Protein 9HS7 (pdb70)

Foldseek 3Di:
DWFDDDVLLVVVLVVLVVLVVVLVVLVVVLVVLVVVVVVHADADCPVVVVLVVSVVVLVVSVVVLVVLVVVQVVQQVVCVVVPNHHANRSGSQHPVSVVSSVVSNVSSVVSVVSSVVSVVVNVVSD

Structure (mmCIF, N/CA/C/O backbone):
data_9HS7
#
_entry.id   9HS7
#
_cell.length_a   65.435
_cell.length_b   65.435
_cell.length_c   88.769
_cell.angle_alpha   90.000
_cell.angle_beta   90.000
_cell.angle_gamma   120.000
#
_symmetry.space_group_name_H-M   'P 65'
#
loop_
_entity.id
_entity.type
_entity.pdbx_description
1 polymer 'Transmembrane protein gp41'
2 non-polymer DI(HYDROXYETHYL)ETHER
3 water water
#
loop_
_atom_site.group_PDB
_atom_site.id
_atom_site.type_symbol
_atom_site.label_atom_id
_atom_site.label_alt_id
_atom_site.label_comp_id
_atom_site.label_asym_id
_atom_site.label_entity_id
_atom_site.label_seq_id
_atom_site.pdbx_PDB_ins_code
_atom_site.Cartn_x
_atom_site.Cartn_y
_atom_site.Cartn_z
_atom_site.occupancy
_atom_site.B_iso_or_equiv
_atom_site.auth_seq_id
_atom_site.auth_comp_id
_atom_site.auth_asym_id
_atom_site.auth_atom_id
_atom_site.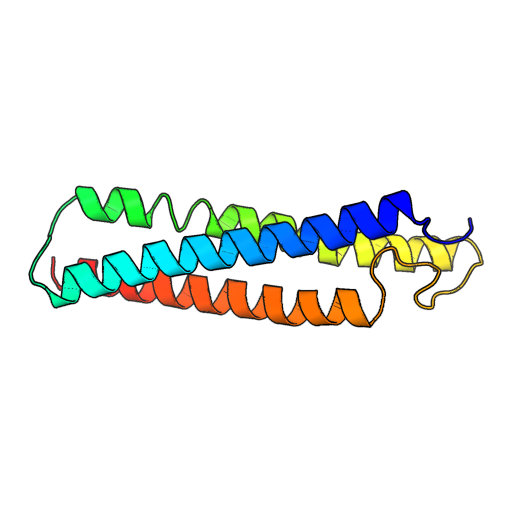pdbx_PDB_model_num
ATOM 1 N N . CYS A 1 3 ? 2.09100 25.94600 -19.01400 1.000 143.89620 3 CYS A N 1
ATOM 2 C CA . CYS A 1 3 ? 0.74600 26.08600 -19.63400 1.000 166.39627 3 CYS A CA 1
ATOM 3 C C . CYS A 1 3 ? 0.42700 24.84300 -20.47700 1.000 170.24936 3 CYS A C 1
ATOM 4 O O . CYS A 1 3 ? 1.37800 24.26600 -21.05000 1.000 151.94717 3 CYS A O 1
ATOM 10 N N . GLY A 1 4 ? -0.84900 24.45300 -20.55600 1.000 147.56506 4 GLY A N 1
ATOM 11 C CA . GLY A 1 4 ? -1.26600 23.27600 -21.34400 1.000 116.94823 4 GLY A CA 1
ATOM 12 C C . GLY A 1 4 ? -2.75300 23.01800 -21.21900 1.000 147.04658 4 GLY A C 1
ATOM 13 O O . GLY A 1 4 ? -3.53000 23.92900 -21.57500 1.000 139.46409 4 GLY A O 1
ATOM 17 N N . ALA A 1 5 ? -3.14700 21.83300 -20.74100 1.000 152.93939 5 ALA A N 1
ATOM 18 C CA . ALA A 1 5 ? -4.57000 21.44300 -20.59100 1.000 156.66615 5 ALA A CA 1
ATOM 19 C C . ALA A 1 5 ? -4.71200 20.45400 -19.43300 1.000 159.90075 5 ALA A C 1
ATOM 20 O O . ALA A 1 5 ? -3.67000 19.95700 -18.95300 1.000 161.31408 5 ALA A O 1
ATOM 27 N N . ALA A 1 6 ? -5.94200 20.16300 -19.00100 1.000 137.86653 6 ALA A N 1
ATOM 28 C CA . ALA A 1 6 ? -6.20600 19.25600 -17.85800 1.000 123.80695 6 ALA A CA 1
ATOM 29 C C . ALA A 1 6 ? -5.82800 17.81300 -18.20000 1.000 124.78601 6 ALA A C 1
ATOM 30 O O . AL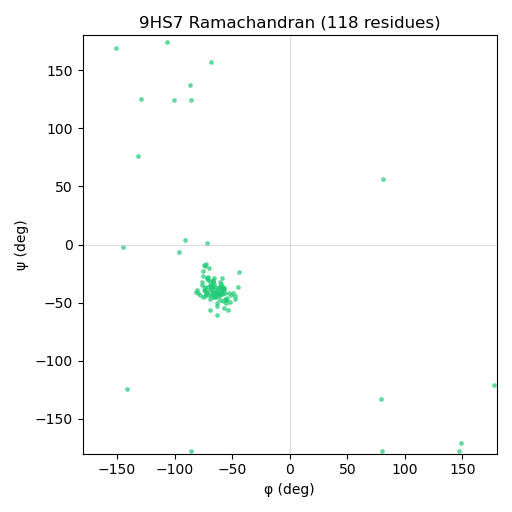A A 1 6 ? -5.81900 17.49400 -19.41000 1.000 135.06356 6 ALA A O 1
ATOM 37 N N . SER A 1 7 ? -5.54800 16.97100 -17.19400 1.000 123.37532 7 SER A N 1
ATOM 38 C CA . SER A 1 7 ? -5.21600 15.56100 -17.36600 1.000 120.61973 7 SER A CA 1
ATOM 39 C C . SER A 1 7 ? -6.37700 14.66400 -16.93400 1.000 117.01140 7 SER A C 1
ATOM 40 O O . SER A 1 7 ? -7.39600 15.12500 -16.40300 1.000 120.00386 7 SER A O 1
ATOM 48 N N . MET A 1 8 ? -6.20400 13.35300 -17.17200 1.000 112.93986 8 MET A N 1
ATOM 49 C CA . MET A 1 8 ? -7.28100 12.40100 -16.91800 1.000 106.87334 8 MET A CA 1
ATOM 50 C C . MET A 1 8 ? -7.43700 12.10400 -15.43300 1.000 119.80910 8 MET A C 1
ATOM 51 O O . MET A 1 8 ? -8.55900 11.86100 -14.97500 1.000 122.63839 8 MET A O 1
ATOM 65 N N . THR A 1 9 ? -6.33800 12.12000 -14.66500 1.000 119.10112 9 THR A N 1
ATOM 66 C CA . THR A 1 9 ? -6.44000 11.86700 -13.22700 1.000 117.21669 9 THR A CA 1
ATOM 67 C C . THR A 1 9 ? -7.09600 13.03600 -12.49100 1.000 111.76603 9 THR A C 1
ATOM 68 O O . THR A 1 9 ? -7.73100 12.83500 -11.44000 1.000 99.16452 9 THR A O 1
ATOM 79 N N . LYS A 1 10 ? -6.94700 14.25800 -13.02200 1.000 107.43657 10 LYS A N 1
ATOM 80 C CA . LYS A 1 10 ? -7.66100 15.41200 -12.48600 1.000 102.76232 10 LYS A CA 1
ATOM 81 C C . LYS A 1 10 ? -9.11300 15.42600 -12.94400 1.000 96.09047 10 LYS A C 1
ATOM 82 O O . LYS A 1 10 ? -10.02200 15.70700 -12.15100 1.000 86.26034 10 LYS A O 1
ATOM 101 N N . THR A 1 11 ? -9.34000 15.13300 -14.22700 1.000 80.05697 11 THR A N 1
ATOM 102 C CA . THR A 1 11 ? -10.69300 15.13600 -14.77000 1.000 71.43488 11 THR A CA 1
ATOM 103 C C . THR A 1 11 ? -11.60100 14.12800 -14.07400 1.000 77.54351 11 THR A C 1
ATOM 104 O O . THR A 1 11 ? -12.81600 14.37000 -13.95900 1.000 84.06534 11 THR A O 1
ATOM 115 N N . VAL A 1 12 ? -11.04100 12.99500 -13.61800 1.000 97.56170 12 VAL A N 1
ATOM 116 C CA . VAL A 1 12 ? -11.82900 12.01300 -12.86800 1.000 100.61470 12 VAL A CA 1
ATOM 117 C C . VAL A 1 12 ? -11.97200 12.44500 -11.40800 1.000 87.77105 12 VAL A C 1
ATOM 118 O O . VAL A 1 12 ? -13.03800 12.27200 -10.79800 1.000 85.81555 12 VAL A O 1
ATOM 131 N N . GLN A 1 13 ? -10.90500 13.00400 -10.82200 1.000 87.96318 13 GLN A N 1
ATOM 132 C CA . GLN A 1 13 ? -11.00400 13.57800 -9.48200 1.000 98.54076 13 GLN A CA 1
ATOM 133 C C . GLN A 1 13 ? -12.16700 14.56600 -9.39500 1.000 88.26058 13 GLN A C 1
ATOM 134 O O . GLN A 1 13 ? -13.02000 14.48100 -8.49200 1.000 68.35556 13 GLN A O 1
ATOM 148 N N . ALA A 1 14 ? -12.23500 15.49000 -10.36300 1.000 68.57401 14 ALA A N 1
ATOM 149 C CA . ALA A 1 14 ? -13.27100 16.51900 -10.33600 1.000 76.32757 14 ALA A CA 1
ATOM 150 C C . ALA A 1 14 ? -14.65100 15.95500 -10.66900 1.000 60.62569 14 ALA A C 1
ATOM 151 O O . ALA A 1 14 ? -15.64200 16.33300 -10.03400 1.000 59.01497 14 ALA A O 1
ATOM 158 N N . ARG A 1 15 ? -14.75200 15.08100 -11.68100 1.000 64.06031 15 ARG A N 1
ATOM 159 C CA . ARG A 1 15 ? -16.03100 14.41500 -11.91400 1.000 47.48464 15 ARG A CA 1
ATOM 160 C C . ARG A 1 15 ? -16.48100 13.70400 -10.64800 1.000 56.02251 15 ARG A C 1
ATOM 161 O O . ARG A 1 15 ? -17.61400 13.88500 -10.18700 1.000 63.39181 15 ARG A O 1
ATOM 182 N N . GLN A 1 16 ? -15.59000 12.91100 -10.05100 1.000 66.28163 16 GLN A N 1
ATOM 183 C CA . GLN A 1 16 ? -15.95100 12.21400 -8.82500 1.000 63.97609 16 GLN A CA 1
ATOM 184 C C . GLN A 1 16 ? -16.33800 13.18400 -7.71700 1.000 55.89354 16 GLN A C 1
ATOM 185 O O . GLN A 1 16 ? -17.24700 12.88300 -6.92800 1.000 51.16666 16 GLN A O 1
ATOM 199 N N . LYS A 1 17 ? -15.70800 14.35900 -7.66500 1.000 48.05050 17 LYS A N 1
ATOM 200 C CA . LYS A 1 17 ? -16.12100 15.36800 -6.69400 1.000 47.51359 17 LYS A CA 1
ATOM 201 C C . LYS A 1 17 ? -17.55100 15.82700 -6.94900 1.000 59.73348 17 LYS A C 1
ATOM 202 O O . LYS A 1 17 ? -18.39000 15.84100 -6.03500 1.000 48.15841 17 LYS A O 1
ATOM 221 N N . LEU A 1 18 ? -17.84400 16.24100 -8.18400 1.000 56.84629 18 LEU A N 1
ATOM 222 C CA . LEU A 1 18 ? -19.23400 16.51400 -8.54400 1.000 46.99248 18 LEU A CA 1
ATOM 223 C C . LEU A 1 18 ? -20.14800 15.35400 -8.14500 1.000 39.92584 18 LEU A C 1
ATOM 224 O O . LEU A 1 18 ? -21.25700 15.56100 -7.63800 1.000 42.09978 18 LEU A O 1
ATOM 240 N N . SER A 1 19 ? -19.71000 14.11800 -8.36400 1.000 41.66026 19 SER A N 1
ATOM 241 C CA . SER A 1 19 ? -20.61700 13.00600 -8.09800 1.000 34.82786 19 SER A CA 1
ATOM 242 C C . SER A 1 19 ? -20.89900 12.88900 -6.60700 1.000 36.14644 19 SER A C 1
ATOM 243 O O . SER A 1 19 ? -22.01700 12.55500 -6.20400 1.000 54.05385 19 SER A O 1
ATOM 251 N N . GLY A 1 20 ? -19.90100 13.17300 -5.76700 1.000 41.81028 20 GLY A N 1
ATOM 252 C CA . GLY A 1 20 ? -20.09300 13.06600 -4.32900 1.000 41.90502 20 GLY A CA 1
ATOM 253 C C . GLY A 1 20 ? -21.02200 14.13000 -3.78300 1.000 37.05707 20 GLY A C 1
ATOM 254 O O . GLY A 1 20 ? -21.80500 13.86200 -2.86500 1.000 39.76529 20 GLY A O 1
ATOM 258 N N . ILE A 1 21 ? -20.97400 15.33600 -4.36500 1.000 34.23568 21 ILE A N 1
ATOM 259 C CA . ILE A 1 21 ? -21.90300 16.39800 -3.99900 1.000 36.35173 21 ILE A CA 1
ATOM 260 C C . ILE A 1 21 ? -23.33200 15.99600 -4.32400 1.000 30.86159 21 ILE A C 1
ATOM 261 O O . ILE A 1 21 ? -24.24700 16.16000 -3.51000 1.000 38.50462 21 ILE A O 1
ATOM 277 N N . VAL A 1 22 ? -23.56200 15.53900 -5.54900 1.000 32.03279 22 VAL A N 1
ATOM 278 C CA . VAL A 1 22 ? -24.87900 15.02600 -5.91000 1.000 27.73227 22 VAL A CA 1
ATOM 279 C C . VAL A 1 22 ? -25.35400 14.05800 -4.83700 1.000 27.89019 22 VAL A C 1
ATOM 280 O O . VAL A 1 22 ? -26.51200 14.10200 -4.38000 1.000 32.82236 22 VAL A O 1
ATOM 293 N N . GLN A 1 23 ? -24.47500 13.14300 -4.43600 1.000 37.29658 23 GLN A N 1
ATOM 294 C CA . GLN A 1 23 ? -24.85200 12.15300 -3.43800 1.000 37.62556 23 GLN A CA 1
ATOM 295 C C . GLN A 1 23 ? -25.14000 12.80700 -2.09100 1.000 36.95969 23 GLN A C 1
ATOM 296 O O . GLN A 1 23 ? -26.09300 12.42700 -1.39200 1.000 31.21427 23 GLN A O 1
ATOM 310 N N . LYS A 1 24 ? -24.33000 13.78000 -1.69200 1.000 35.51215 24 LYS A N 1
ATOM 311 C CA . LYS A 1 24 ? -24.59900 14.41900 -0.41100 1.000 36.88600 24 LYS A CA 1
ATOM 312 C C . LYS A 1 24 ? -25.93000 15.15900 -0.46800 1.000 28.47710 24 LYS A C 1
ATOM 313 O O . LYS A 1 24 ? -26.71500 15.13200 0.49700 1.000 31.14584 24 LYS A O 1
ATOM 332 N N . GLN A 1 25 ? -26.19500 15.83700 -1.58400 1.000 30.60367 25 GLN A N 1
ATOM 333 C CA . GLN A 1 25 ? -27.45200 16.56100 -1.69300 1.000 21.28676 25 GLN A CA 1
ATOM 334 C C . GLN A 1 25 ? -28.60900 15.59100 -1.58900 1.000 22.96328 25 GLN A C 1
ATOM 335 O O . GLN A 1 25 ? -29.70800 15.94100 -1.12000 1.000 29.00874 25 GLN A O 1
ATOM 349 N N . ASN A 1 26 ? -28.43200 14.39600 -2.15200 1.000 29.00085 26 ASN A N 1
ATOM 350 C CA . ASN A 1 26 ? -29.56300 13.46800 -2.16200 1.000 22.18950 26 ASN A CA 1
ATOM 351 C C . ASN A 1 26 ? -29.80300 12.88600 -0.77400 1.000 23.14751 26 ASN A C 1
ATOM 352 O O . ASN A 1 26 ? -30.95400 12.72700 -0.34000 1.000 33.94091 26 ASN A O 1
ATOM 363 N N . ASN A 1 27 ? -28.73900 12.62600 -0.03500 1.000 33.80932 27 ASN A N 1
ATOM 364 C CA . ASN A 1 27 ? -28.91100 12.22700 1.35600 1.000 32.73287 27 ASN A CA 1
ATOM 365 C C . ASN A 1 27 ? -29.55100 13.33500 2.19300 1.000 29.38510 27 ASN A C 1
ATOM 366 O O . ASN A 1 27 ? -30.48500 13.07500 2.95900 1.000 35.90957 27 ASN A O 1
ATOM 377 N N . LEU A 1 28 ? -29.10300 14.58200 2.03100 1.000 30.94318 28 LEU A N 1
ATOM 378 C CA . LEU A 1 28 ? -29.74900 15.65400 2.78400 1.000 23.49492 28 LEU A CA 1
ATOM 379 C C . LEU A 1 28 ? -31.23700 15.73900 2.45700 1.000 25.37409 28 LEU A C 1
ATOM 380 O O . LEU A 1 28 ? -32.07000 16.03000 3.32300 1.000 25.81889 28 LEU A O 1
ATOM 396 N N . LEU A 1 29 ? -31.58100 15.53600 1.20200 1.000 24.89509 29 LEU A N 1
ATOM 397 C CA . LEU A 1 29 ? -32.96900 15.62800 0.80300 1.000 22.09475 29 LEU A CA 1
ATOM 398 C C . LEU A 1 29 ? -33.76000 14.56200 1.50500 1.000 22.40005 29 LEU A C 1
ATOM 399 O O . LEU A 1 29 ? -34.89200 14.79100 1.93200 1.000 27.11115 29 LEU A O 1
ATOM 415 N N . ARG A 1 30 ? -33.18000 13.37900 1.65200 1.000 23.20805 30 ARG A N 1
ATOM 416 C CA . ARG A 1 30 ? -33.91500 12.32100 2.34200 1.000 27.66911 30 ARG A CA 1
ATOM 417 C C . ARG A 1 30 ? -34.09100 12.64000 3.82000 1.000 28.41920 30 ARG A C 1
ATOM 418 O O . ARG A 1 30 ? -35.11500 12.29000 4.42300 1.000 29.35878 30 ARG A O 1
ATOM 439 N N . LYS A 1 31 ? -33.10200 13.28200 4.43000 1.000 32.83025 31 LYS A N 1
ATOM 440 C CA . LYS A 1 31 ? -33.26700 13.70200 5.81900 1.000 29.14297 31 LYS A CA 1
ATOM 441 C C . LYS A 1 31 ? -34.31000 14.81700 5.95800 1.000 22.90011 31 LYS A C 1
ATOM 442 O O . LYS A 1 31 ? -35.08300 14.83100 6.92500 1.000 28.59290 31 LYS A O 1
ATOM 461 N N . ILE A 1 32 ? -34.38100 15.73400 5.00600 1.000 23.34490 32 ILE A N 1
ATOM 462 C CA . ILE A 1 32 ? -35.40500 16.77100 5.06300 1.000 16.07298 32 ILE A CA 1
ATOM 463 C C . ILE A 1 32 ? -36.78500 16.17900 4.81100 1.000 17.51526 32 ILE A C 1
ATOM 464 O O . ILE A 1 32 ? -37.73800 16.46400 5.54900 1.000 23.44492 32 ILE A O 1
ATOM 480 N N . GLU A 1 33 ? -36.91000 15.29000 3.82900 1.000 21.42889 33 GLU A N 1
ATOM 481 C CA . GLU A 1 33 ? -38.18300 14.59900 3.63900 1.000 20.00240 33 GLU A CA 1
ATOM 482 C C . GLU A 1 33 ? -38.62200 13.85900 4.89900 1.000 20.36560 33 GLU A C 1
ATOM 483 O O . GLU A 1 33 ? -39.82000 13.77200 5.20000 1.000 27.14799 33 GLU A O 1
ATOM 495 N N . ALA A 1 34 ? -37.69800 13.28100 5.62800 1.000 20.84987 34 ALA A N 1
ATOM 496 C CA . ALA A 1 34 ? -38.09400 12.58000 6.83900 1.000 23.93708 34 ALA A CA 1
ATOM 497 C C . ALA A 1 34 ? -38.65300 13.53000 7.88700 1.000 26.87164 34 ALA A C 1
ATOM 498 O O . ALA A 1 34 ? -39.65700 13.23700 8.55800 1.000 29.68251 34 ALA A O 1
ATOM 505 N N . ILE A 1 35 ? -38.028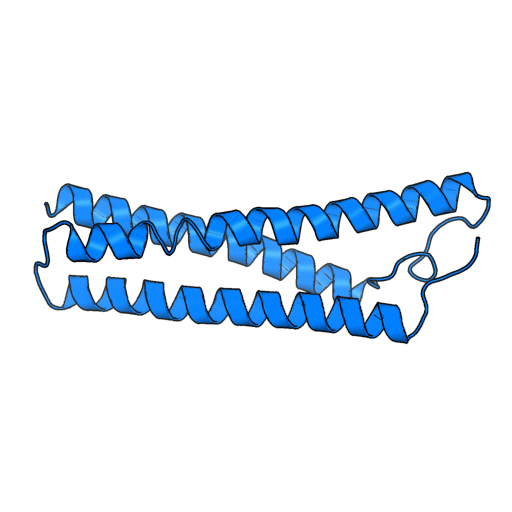00 14.67400 8.06900 1.000 23.07908 35 ILE A N 1
ATOM 506 C CA . ILE A 1 35 ? -38.62600 15.63100 8.98100 1.000 24.74507 35 ILE A CA 1
ATOM 507 C C . ILE A 1 35 ? -39.98500 16.04100 8.47900 1.000 27.03745 35 ILE A C 1
ATOM 508 O O . ILE A 1 35 ? -40.93900 16.13500 9.25800 1.000 29.02980 35 ILE A O 1
ATOM 524 N N . GLN A 1 36 ? -40.12000 16.29100 7.18800 1.000 36.31225 36 GLN A N 1
ATOM 525 C CA . GLN A 1 36 ? -41.42300 16.72700 6.68900 1.000 24.89509 36 GLN A CA 1
ATOM 526 C C . GLN A 1 36 ? -42.50900 15.70100 7.02200 1.000 28.62712 36 GLN A C 1
ATOM 527 O O . GLN A 1 36 ? -43.65900 16.05300 7.31900 1.000 38.89414 36 GLN A O 1
ATOM 541 N N . HIS A 1 37 ? -42.18500 14.43200 6.87000 1.000 34.83576 37 HIS A N 1
ATOM 542 C CA . HIS A 1 37 ? -43.15500 13.39000 7.13100 1.000 31.03530 37 HIS A CA 1
ATOM 543 C C . HIS A 1 37 ? -43.43600 13.26900 8.61900 1.000 36.45700 37 HIS A C 1
ATOM 544 O O . HIS A 1 37 ? -44.57700 13.01700 9.02200 1.000 52.51945 37 HIS A O 1
ATOM 558 N N . LEU A 1 38 ? -42.42000 13.45200 9.45300 1.000 34.27516 38 LEU A N 1
ATOM 559 C CA . LEU A 1 38 ? -42.66900 13.45500 10.89000 1.000 37.53871 38 LEU A CA 1
ATOM 560 C C . LEU A 1 38 ? -43.72200 14.49200 11.24900 1.000 41.19178 38 LEU A C 1
ATOM 561 O O . LEU A 1 38 ? -44.67900 14.20800 11.97900 1.000 52.63526 38 LEU A O 1
ATOM 577 N N . LEU A 1 39 ? -43.56800 15.70500 10.72600 1.000 40.18113 39 LEU A N 1
ATOM 578 C CA . LEU A 1 39 ? -44.50000 16.77200 11.07300 1.000 47.36621 39 LEU A CA 1
ATOM 579 C C . LEU A 1 39 ? -45.88700 16.56200 10.46500 1.000 47.81626 39 LEU A C 1
ATOM 580 O O . LEU A 1 39 ? -46.85900 17.16400 10.93700 1.000 49.69017 39 LEU A O 1
ATOM 596 N N . GLN A 1 40 ? -46.00200 15.74300 9.42200 1.000 50.85347 40 GLN A N 1
ATOM 597 C CA . GLN A 1 40 ? -47.32600 15.36400 8.94300 1.000 49.56121 40 GLN A CA 1
ATOM 598 C C . GLN A 1 40 ? -47.97000 14.33600 9.86500 1.000 51.31142 40 GLN A C 1
ATOM 599 O O . GLN A 1 40 ? -49.20000 14.26600 9.92900 1.000 82.45462 40 GLN A O 1
ATOM 613 N N . ARG A 1 41 ? -47.13900 13.55000 10.55500 1.000 76.98555 41 ARG A N 1
ATOM 614 C CA . ARG A 1 41 ? -47.63000 12.47800 11.45600 1.000 78.69365 41 ARG A CA 1
ATOM 615 C C . ARG A 1 41 ? -48.19600 13.07800 12.75400 1.000 77.31453 41 ARG A C 1
ATOM 616 O O . ARG A 1 41 ? -48.95100 12.34100 13.42500 1.000 82.68886 41 ARG A O 1
ATOM 637 N N . GLY A 1 42 ? -47.87900 14.33700 13.09900 1.000 74.45893 42 GLY A N 1
ATOM 638 C CA . GLY A 1 42 ? -48.35400 14.92300 14.33100 1.000 73.31142 42 GLY A CA 1
ATOM 639 C C . GLY A 1 42 ? -47.36500 15.93100 14.87200 1.000 72.93506 42 GLY A C 1
ATOM 640 O O . GLY A 1 42 ? -46.39600 16.30500 14.21800 1.000 66.70537 42 GLY A O 1
ATOM 644 N N . LEU A 1 43 ? -47.64700 16.36800 16.08800 1.000 96.40103 43 LEU A N 1
ATOM 645 C CA . LEU A 1 43 ? -46.92900 17.47100 16.69700 1.000 100.47257 43 LEU A CA 1
ATOM 646 C C . LEU A 1 43 ? -45.68100 16.93900 17.37700 1.000 99.22242 43 LEU A C 1
ATOM 647 O O . LEU A 1 43 ? -45.77600 16.10400 18.28000 1.000 98.39864 43 LEU A O 1
ATOM 663 N N . ILE A 1 44 ? -44.50900 17.47900 17.00600 1.000 82.53095 44 ILE A N 1
ATOM 664 C CA . ILE A 1 44 ? -43.20200 17.10000 17.62000 1.000 66.57640 44 ILE A CA 1
ATOM 665 C C . ILE A 1 44 ? -42.47500 18.40600 17.97400 1.000 55.73563 44 ILE A C 1
ATOM 666 O O . ILE A 1 44 ? -41.58100 18.79900 17.20800 1.000 63.60236 44 ILE A O 1
ATOM 682 N N . CYS A 1 45 ? -42.87400 19.09500 19.04300 1.000 55.99092 45 CYS A N 1
ATOM 683 C CA . CYS A 1 45 ? -42.21500 20.32700 19.43400 1.000 45.33965 45 CYS A CA 1
ATOM 684 C C . CYS A 1 45 ? -41.03200 20.01300 20.31900 1.000 41.85502 45 CYS A C 1
ATOM 685 O O . CYS A 1 45 ? -41.10200 19.12200 21.16100 1.000 55.91460 45 CYS A O 1
ATOM 692 N N . GLY A 1 46 ? -39.91900 20.70400 20.08400 1.000 38.65463 46 GLY A N 1
ATOM 693 C CA . GLY A 1 46 ? -38.84700 20.68300 21.03200 1.000 35.05420 46 GLY A CA 1
ATOM 694 C C . GLY A 1 46 ? -37.52000 20.77500 20.36500 1.000 32.61444 46 GLY A C 1
ATOM 695 O O . GLY A 1 46 ? -37.40600 20.85800 19.14200 1.000 33.71983 46 GLY A O 1
ATOM 699 N N . PRO A 1 47 ? -36.46800 20.72000 21.16900 1.000 25.11091 47 PRO A N 1
ATOM 700 C CA . PRO A 1 47 ? -35.11300 20.89900 20.61900 1.000 23.08961 47 PRO A CA 1
ATOM 701 C C . PRO A 1 47 ? -34.64800 19.71100 19.82200 1.000 21.38151 47 PRO A C 1
ATOM 702 O O . PRO A 1 47 ? -33.68000 19.82700 19.07000 1.000 23.47387 47 PRO A O 1
ATOM 713 N N . GLN A 1 48 ? -35.29400 18.55600 19.96400 1.000 25.86363 48 GLN A N 1
ATOM 714 C CA . GLN A 1 48 ? -34.88500 17.36900 19.20700 1.000 25.60570 48 GLN A CA 1
ATOM 715 C C . GLN A 1 48 ? -34.83000 17.63100 17.71700 1.000 22.45006 48 GLN A C 1
ATOM 716 O O . GLN A 1 48 ? -33.77700 17.45400 17.08400 1.000 32.85394 48 GLN A O 1
ATOM 730 N N . LEU A 1 49 ? -35.93300 18.09100 17.09600 1.000 24.46872 49 LEU A N 1
ATOM 731 C CA . LEU A 1 49 ? -35.88500 18.37500 15.69800 1.000 20.92356 49 LEU A CA 1
ATOM 732 C C . LEU A 1 49 ? -35.15300 19.68000 15.35700 1.000 20.54720 49 LEU A C 1
ATOM 733 O O . LEU A 1 49 ? -34.65600 19.82200 14.24800 1.000 29.26667 49 LEU A O 1
ATOM 749 N N . LEU A 1 50 ? -35.03700 20.63300 16.28100 1.000 25.58201 50 LEU A N 1
ATOM 750 C CA . LEU A 1 50 ? -34.24100 21.80600 15.92300 1.000 27.38486 50 LEU A CA 1
ATOM 751 C C . LEU A 1 50 ? -32.76900 21.45900 15.75900 1.000 26.36106 50 LEU A C 1
ATOM 752 O O . LEU A 1 50 ? -32.09700 21.99900 14.86500 1.000 30.77474 50 LEU A O 1
ATOM 768 N N . HIS A 1 51 ? -32.23400 20.58900 16.61900 1.000 26.86375 51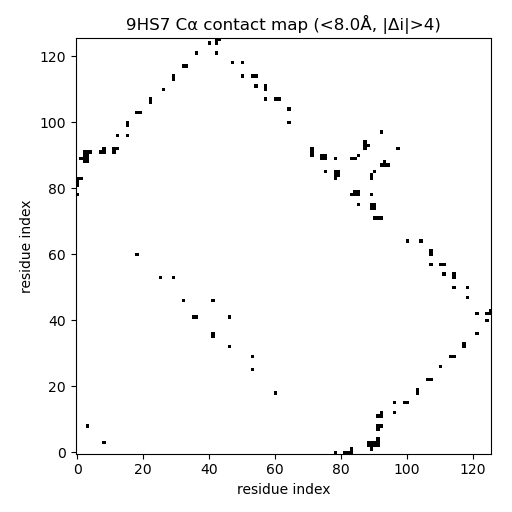 HIS A N 1
ATOM 769 C CA . HIS A 1 51 ? -30.84300 20.14500 16.44500 1.000 21.46836 51 HIS A CA 1
ATOM 770 C C . HIS A 1 51 ? -30.62300 19.49700 15.09100 1.000 21.33940 51 HIS A C 1
ATOM 771 O O . HIS A 1 51 ? -29.58300 19.69600 14.45500 1.000 28.84556 51 HIS A O 1
ATOM 785 N N . GLN A 1 52 ? -31.57500 18.72300 14.60400 1.000 26.21104 52 GLN A N 1
ATOM 786 C CA . GLN A 1 52 ? -31.35000 18.10800 13.31200 1.000 24.68191 52 GLN A CA 1
ATOM 787 C C . GLN A 1 52 ? -31.46000 19.12400 12.19500 1.000 21.70260 52 GLN A C 1
ATOM 788 O O . GLN A 1 52 ? -30.71200 19.06800 11.21900 1.000 30.89581 52 GLN A O 1
ATOM 802 N N . ILE A 1 53 ? -32.40900 20.05100 12.32100 1.000 25.93206 53 ILE A N 1
ATOM 803 C CA . ILE A 1 53 ? -32.50500 21.11400 11.33500 1.000 26.47686 53 ILE A CA 1
ATOM 804 C C . ILE A 1 53 ? -31.19900 21.86900 11.30000 1.000 23.03697 53 ILE A C 1
ATOM 805 O O . ILE A 1 53 ? -30.67200 22.18100 10.22500 1.000 24.34502 53 ILE A O 1
ATOM 821 N N . ALA A 1 54 ? -30.62600 22.11600 12.46200 1.000 28.94031 54 ALA A N 1
ATOM 822 C CA . ALA A 1 54 ? -29.36700 22.86400 12.52200 1.000 22.49480 54 ALA A CA 1
ATOM 823 C C . ALA A 1 54 ? -28.22100 22.08900 11.87900 1.000 20.83671 54 ALA A C 1
ATOM 824 O O . ALA A 1 54 ? -27.42000 22.65800 11.13800 1.000 28.83240 54 ALA A O 1
ATOM 831 N N A GLU A 1 55 ? -28.11100 20.78800 12.14500 0.700 27.83492 55 GLU A N 1
ATOM 832 N N B GLU A 1 55 ? -28.14400 20.78300 12.14200 0.300 27.94019 55 GLU A N 1
ATOM 833 C CA A GLU A 1 55 ? -27.10100 20.01000 11.42300 0.700 25.96364 55 GLU A CA 1
ATOM 834 C CA B GLU A 1 55 ? -27.16000 19.94600 11.45800 0.300 26.69794 55 GLU A CA 1
ATOM 835 C C A GLU A 1 55 ? -27.33900 20.00600 9.91600 0.700 33.84090 55 GLU A C 1
ATOM 836 C C B GLU A 1 55 ? -27.34600 19.98400 9.94000 0.300 33.75668 55 GLU A C 1
ATOM 837 O O A GLU A 1 55 ? -26.37900 19.98700 9.14000 0.700 30.58261 55 GLU A O 1
ATOM 838 O O B GLU A 1 55 ? -26.36400 19.97500 9.18900 0.300 30.55103 55 GLU A O 1
ATOM 861 N N . ILE A 1 56 ? -28.59400 20.02500 9.46500 1.000 29.82726 56 ILE A N 1
ATOM 862 C CA . ILE A 1 56 ? -28.86000 20.04000 8.03400 1.000 30.61946 56 ILE A CA 1
ATOM 863 C C . ILE A 1 56 ? -28.44300 21.37200 7.43600 1.000 25.58201 56 ILE A C 1
ATOM 864 O O . ILE A 1 56 ? -27.76800 21.42800 6.39900 1.000 31.20901 56 ILE A O 1
ATOM 880 N N . GLU A 1 57 ? -28.80500 22.47800 8.08700 1.000 24.10289 57 GLU A N 1
ATOM 881 C CA . GLU A 1 57 ? -28.32200 23.74600 7.55200 1.000 27.83228 57 GLU A CA 1
ATOM 882 C C . GLU A 1 57 ? -26.80200 23.75100 7.52700 1.000 38.46251 57 GLU A C 1
ATOM 883 O O . GLU A 1 57 ? -26.17600 24.33000 6.63300 1.000 32.39336 57 GLU A O 1
ATOM 895 N N A ARG A 1 58 ? -26.19400 23.12200 8.52200 0.700 38.58094 58 ARG A N 1
ATOM 896 N N B ARG A 1 58 ? -26.17400 23.13500 8.53100 0.300 38.50988 58 ARG A N 1
ATOM 897 C CA A ARG A 1 58 ? -24.74300 23.10700 8.61900 0.700 34.98841 58 ARG A CA 1
ATOM 898 C CA B ARG A 1 58 ? -24.71500 23.16000 8.58900 0.300 35.18843 58 ARG A CA 1
ATOM 899 C C A ARG A 1 58 ? -24.16300 22.48600 7.36900 0.700 34.78575 58 ARG A C 1
ATOM 900 C C B ARG A 1 58 ? -24.13000 22.48500 7.36100 0.300 35.05157 58 ARG A C 1
ATOM 901 O O A ARG A 1 58 ? -23.41400 23.12400 6.63200 0.700 38.40724 58 ARG A O 1
ATOM 902 O O B ARG A 1 58 ? -23.29900 23.06300 6.65500 0.300 38.58357 58 ARG A O 1
ATOM 943 N N . GLU A 1 59 ? -24.56300 21.25600 7.08200 1.000 33.27504 59 GLU A N 1
ATOM 944 C CA . GLU A 1 59 ? -24.08400 20.57200 5.89600 1.000 35.38582 59 GLU A CA 1
ATOM 945 C C . GLU A 1 59 ? -24.45900 21.31700 4.62000 1.000 30.39312 59 GLU A C 1
ATOM 946 O O . GLU A 1 59 ? -23.65900 21.38400 3.68500 1.000 37.62556 59 GLU A O 1
ATOM 958 N N . LEU A 1 60 ? -25.64600 21.92800 4.56800 1.000 29.04032 60 LEU A N 1
ATOM 959 C CA . LEU A 1 60 ? -25.99200 22.71800 3.39400 1.000 31.88803 60 LEU A CA 1
ATOM 960 C C . LEU A 1 60 ? -25.01300 23.86300 3.19400 1.000 39.66002 60 LEU A C 1
ATOM 961 O O . LEU A 1 60 ? -24.58400 24.12800 2.06000 1.000 32.95395 60 LEU A O 1
ATOM 977 N N . ASN A 1 61 ? -24.62800 24.54300 4.26800 1.000 40.59171 61 ASN A N 1
ATOM 978 C CA . ASN A 1 61 ? -23.70800 25.67800 4.11500 1.000 38.87045 61 ASN A CA 1
ATOM 979 C C . ASN A 1 61 ? -22.31600 25.21900 3.70100 1.000 41.12072 61 ASN A C 1
ATOM 980 O O . ASN A 1 61 ? -21.65800 25.86500 2.87400 1.000 37.04392 61 ASN A O 1
ATOM 991 N N . ASN A 1 62 ? -21.85400 24.09800 4.25200 1.000 35.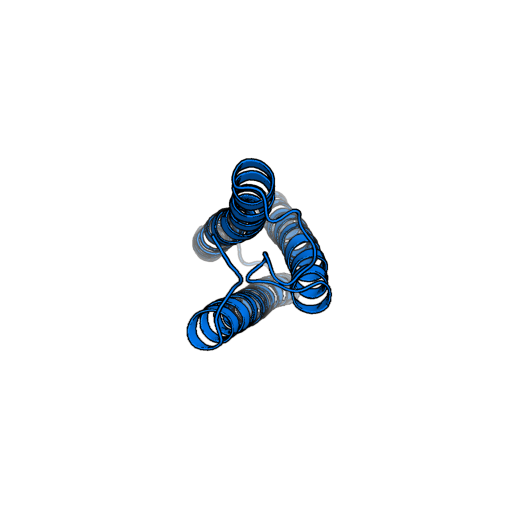33055 62 ASN A N 1
ATOM 992 C CA . ASN A 1 62 ? -20.63900 23.49400 3.72000 1.000 29.80621 62 ASN A CA 1
ATOM 993 C C . ASN A 1 62 ? -20.74600 23.24500 2.22700 1.000 38.15194 62 ASN A C 1
ATOM 994 O O . ASN A 1 62 ? -19.81200 23.52500 1.46800 1.000 50.41394 62 ASN A O 1
ATOM 1005 N N . GLN A 1 63 ? -21.86300 22.69100 1.78600 1.000 40.24693 63 GLN A N 1
ATOM 1006 C CA . GLN A 1 63 ? -21.97000 22.43600 0.36300 1.000 30.95108 63 GLN A CA 1
ATOM 1007 C C . GLN A 1 63 ? -21.99100 23.73300 -0.43600 1.000 28.85083 63 GLN A C 1
ATOM 1008 O O . GLN A 1 63 ? -21.50700 23.77000 -1.57000 1.000 35.01999 63 GLN A O 1
ATOM 1022 N N . GLU A 1 64 ? -22.57600 24.80200 0.11100 1.000 34.04356 64 GLU A N 1
ATOM 1023 C CA . GLU A 1 64 ? -22.53800 26.06300 -0.62000 1.000 39.85478 64 GLU A CA 1
ATOM 1024 C C . GLU A 1 64 ? -21.09200 26.44300 -0.93400 1.000 46.37661 64 GLU A C 1
ATOM 1025 O O . GLU A 1 64 ? -20.77400 26.82500 -2.06700 1.000 45.04487 64 GLU A O 1
ATOM 1037 N N . GLN A 1 65 ? -20.18900 26.24500 0.02900 1.000 42.86303 65 GLN A N 1
ATOM 1038 C CA . GLN A 1 65 ? -18.77700 26.55100 -0.17700 1.000 39.37577 65 GLN A CA 1
ATOM 1039 C C . GLN A 1 65 ? -18.12300 25.59500 -1.17000 1.000 31.74328 65 GLN A C 1
ATOM 1040 O O . GLN A 1 65 ? -17.48700 26.01900 -2.13100 1.000 44.08950 65 GLN A O 1
ATOM 1054 N N . GLU A 1 66 ? -18.19400 24.29300 -0.90600 1.000 30.75895 66 GLU A N 1
ATOM 1055 C CA . GLU A 1 66 ? -17.65600 23.33600 -1.87100 1.000 26.52950 66 GLU A CA 1
ATOM 1056 C C . GLU A 1 66 ? -18.07000 23.68100 -3.29800 1.000 44.12898 66 GLU A C 1
ATOM 1057 O O . GLU A 1 66 ? -17.27900 23.53600 -4.23400 1.000 45.87129 66 GLU A O 1
ATOM 1069 N N . ILE A 1 67 ? -19.29700 24.17400 -3.47300 1.000 44.63956 67 ILE A N 1
ATOM 1070 C CA . ILE A 1 67 ? -19.82900 24.43400 -4.80600 1.000 39.96269 67 ILE A CA 1
ATOM 1071 C C . ILE A 1 67 ? -19.32100 25.76500 -5.32800 1.000 30.90107 67 ILE A C 1
ATOM 1072 O O . ILE A 1 67 ? -19.02800 25.90500 -6.51900 1.000 36.32278 67 ILE A O 1
ATOM 1088 N N . GLY A 1 68 ? -19.27300 26.78200 -4.47700 1.000 33.73562 68 GLY A N 1
ATOM 1089 C CA . GLY A 1 68 ? -18.69800 28.03100 -4.91700 1.000 35.13053 68 GLY A CA 1
ATOM 1090 C C . GLY A 1 68 ? -17.22000 27.88300 -5.18700 1.000 38.92835 68 GLY A C 1
ATOM 1091 O O . GLY A 1 68 ? -16.66900 28.55700 -6.05800 1.000 36.93074 68 GLY A O 1
ATOM 1095 N N . SER A 1 69 ? -16.55300 26.99200 -4.46900 1.000 41.00492 69 SER A N 1
ATOM 1096 C CA . SER A 1 69 ? -15.13300 26.81600 -4.74500 1.000 45.66337 69 SER A CA 1
ATOM 1097 C C . SER A 1 69 ? -14.92300 26.25600 -6.13500 1.000 43.28414 69 SER A C 1
ATOM 1098 O O . SER A 1 69 ? -14.02500 26.70400 -6.86200 1.000 46.09237 69 SER A O 1
ATOM 1106 N N . LEU A 1 70 ? -15.72100 25.25400 -6.50900 1.000 46.21080 70 LEU A N 1
ATOM 1107 C CA . LEU A 1 70 ? -15.56200 24.66500 -7.82500 1.000 33.40401 70 LEU A CA 1
ATOM 1108 C C . LEU A 1 70 ? -15.84500 25.69100 -8.90500 1.000 42.61037 70 LEU A C 1
ATOM 1109 O O . LEU A 1 70 ? -15.20500 25.70800 -9.96300 1.000 38.46777 70 LEU A O 1
ATOM 1125 N N . LYS A 1 71 ? -16.84800 26.51400 -8.68600 1.000 37.37027 71 LYS A N 1
ATOM 1126 C CA . LYS A 1 71 ? -17.17800 27.47900 -9.71200 1.000 33.15134 71 LYS A CA 1
ATOM 1127 C C . LYS A 1 71 ? -16.04400 28.45200 -9.86900 1.000 34.64363 71 LYS A C 1
ATOM 1128 O O . LYS A 1 71 ? -15.69200 28.83600 -10.99000 1.000 35.47004 71 LYS A O 1
ATOM 1147 N N . GLN A 1 72 ? -15.47400 28.87400 -8.75800 1.000 40.53644 72 GLN A N 1
ATOM 1148 C CA . GLN A 1 72 ? -14.44500 29.90700 -8.75800 1.000 37.75189 72 GLN A CA 1
ATOM 1149 C C . GLN A 1 72 ? -13.11100 29.34200 -9.21800 1.000 41.42076 72 GLN A C 1
ATOM 1150 O O . GLN A 1 72 ? -12.35300 30.03800 -9.89000 1.000 40.07323 72 GLN A O 1
ATOM 1164 N N . ARG A 1 73 ? -12.82400 28.09200 -8.87600 1.000 32.97501 73 ARG A N 1
ATOM 1165 C CA . ARG A 1 73 ? -11.66200 27.40500 -9.42800 1.000 25.33988 73 ARG A CA 1
ATOM 1166 C C . ARG A 1 73 ? -11.73500 27.31600 -10.94500 1.000 30.73263 73 ARG A C 1
ATOM 1167 O O . ARG A 1 73 ? -10.70800 27.40100 -11.63300 1.000 42.20506 73 ARG A O 1
ATOM 1188 N N . ALA A 1 74 ? -12.92900 27.14800 -11.50200 1.000 44.33163 74 ALA A N 1
ATOM 1189 C CA . ALA A 1 74 ? -13.02600 27.17500 -12.95800 1.000 42.68670 74 ALA A CA 1
ATOM 1190 C C . ALA A 1 74 ? -12.66200 28.55200 -13.47500 1.000 25.35567 74 ALA A C 1
ATOM 1191 O O . ALA A 1 74 ? -12.02700 28.69900 -14.53000 1.000 33.12766 74 ALA A O 1
ATOM 1198 N N . GLN A 1 75 ? -13.06100 29.57200 -12.72500 1.000 35.08052 75 GLN A N 1
ATOM 1199 C CA . GLN A 1 75 ? -12.72800 30.93200 -13.09000 1.000 29.85095 75 GLN A CA 1
ATOM 1200 C C . GLN A 1 75 ? -11.22800 31.16600 -12.99000 1.000 29.21403 75 GLN A C 1
ATOM 1201 O O . GLN A 1 75 ? -10.64600 31.91600 -13.79100 1.000 34.72522 75 GLN A O 1
ATOM 1215 N N . VAL A 1 76 ? -10.57300 30.55800 -12.00800 1.000 31.61432 76 VAL A N 1
ATOM 1216 C CA . VAL A 1 76 ? -9.13200 30.73200 -11.93300 1.000 24.35029 76 VAL A CA 1
ATOM 1217 C C . VAL A 1 76 ? -8.45200 30.07400 -13.11700 1.000 26.51107 76 VAL A C 1
ATOM 1218 O O . VAL A 1 76 ? -7.52300 30.63600 -13.70900 1.000 27.48751 76 VAL A O 1
ATOM 1231 N N . GLU A 1 77 ? -8.91600 28.88300 -13.51600 1.000 29.06927 77 GLU A N 1
ATOM 1232 C CA . GLU A 1 77 ? -8.26600 28.18900 -14.62100 1.000 31.78276 77 GLU A CA 1
ATOM 1233 C C . GLU A 1 77 ? -8.44500 28.95000 -15.92200 1.000 22.75273 77 GLU A C 1
ATOM 1234 O O . GLU A 1 77 ? -7.51000 29.07400 -16.71300 1.000 35.86219 77 GLU A O 1
ATOM 1246 N N . LYS A 1 78 ? -9.66200 29.41300 -16.18600 1.000 32.47231 78 LYS A N 1
ATOM 1247 C CA . LYS A 1 78 ? -9.93900 30.18900 -17.38700 1.000 28.03494 78 LYS A CA 1
ATOM 1248 C C . LYS A 1 78 ? -9.02700 31.39400 -17.47400 1.000 31.89593 78 LYS A C 1
ATOM 1249 O O . LYS A 1 78 ? -8.43400 31.65900 -18.51500 1.000 32.76182 78 LYS A O 1
ATOM 1268 N N . THR A 1 79 ? -8.90000 32.14200 -16.39400 1.000 25.36883 79 THR A N 1
ATOM 1269 C CA . THR A 1 79 ? -8.15300 33.39300 -16.46500 1.000 25.54780 79 THR A CA 1
ATOM 1270 C C . THR A 1 79 ? -6.65800 33.16700 -16.53000 1.000 24.61611 79 THR A C 1
ATOM 1271 O O . THR A 1 79 ? -5.92000 33.93200 -17.18500 1.000 22.84221 79 THR A O 1
ATOM 1282 N N . MET A 1 80 ? -6.18500 32.18400 -15.77200 1.000 22.98433 80 MET A N 1
ATOM 1283 C CA . MET A 1 80 ? -4.77600 31.83600 -15.86900 1.000 21.81314 80 MET A CA 1
ATOM 1284 C C . MET A 1 80 ? -4.43500 31.37900 -17.25800 1.000 21.99211 80 MET A C 1
ATOM 1285 O O . MET A 1 80 ? -3.42900 31.76600 -17.80900 1.000 25.33198 80 MET A O 1
ATOM 1299 N N . SER A 1 81 ? -5.26500 30.58300 -17.86700 1.000 24.42924 81 SER A N 1
ATOM 1300 C CA . SER A 1 81 ? -4.95200 30.12700 -19.21100 1.000 26.62688 81 SER A CA 1
ATOM 1301 C C . SER A 1 81 ? -4.84700 31.30800 -20.18100 1.000 23.06856 81 SER A C 1
ATOM 1302 O O . SER A 1 81 ? -3.91000 31.38700 -20.98400 1.000 30.02728 81 SER A O 1
ATOM 1310 N N . ALA A 1 82 ? -5.79100 32.26100 -20.09300 1.000 25.32672 82 ALA A N 1
ATOM 1311 C CA . ALA A 1 82 ? -5.73200 33.43700 -20.95900 1.000 22.63692 82 ALA A CA 1
ATOM 1312 C C . ALA A 1 82 ? -4.45300 34.18700 -20.73700 1.000 22.36058 82 ALA A C 1
ATOM 1313 O O . ALA A 1 82 ? -3.86000 34.70200 -21.67800 1.000 28.95874 82 ALA A O 1
ATOM 1320 N N . ALA A 1 83 ? -4.03200 34.27600 -19.50300 1.000 22.82379 83 ALA A N 1
ATOM 1321 C CA . ALA A 1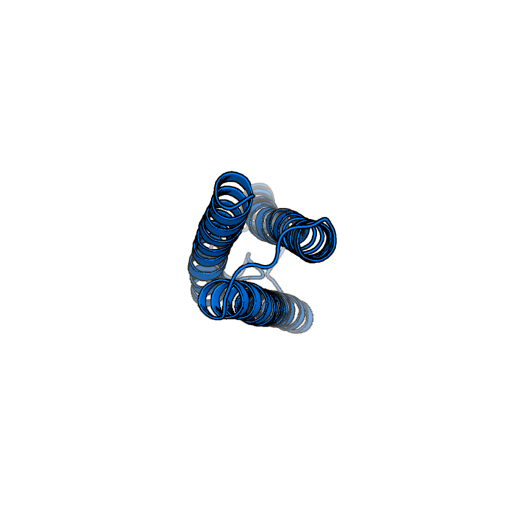 83 ? -2.84700 35.04600 -19.13700 1.000 21.95790 83 ALA A CA 1
ATOM 1322 C C . ALA A 1 83 ? -1.59100 34.33800 -19.57100 1.000 22.18687 83 ALA A C 1
ATOM 1323 O O . ALA A 1 83 ? -0.53000 34.97000 -19.67900 1.000 32.42494 83 ALA A O 1
ATOM 1330 N N . SER A 1 84 ? -1.67500 33.04800 -19.83500 1.000 32.45126 84 SER A N 1
ATOM 1331 C CA . SER A 1 84 ? -0.47100 32.31300 -20.21300 1.000 33.27504 84 SER A CA 1
ATOM 1332 C C . SER A 1 84 ? -0.31400 32.18400 -21.70600 1.000 24.20817 84 SER A C 1
ATOM 1333 O O . SER A 1 84 ? 0.76100 31.78000 -22.17600 1.000 34.65942 84 SER A O 1
ATOM 1341 N N . GLY A 1 85 ? -1.29400 32.59900 -22.47100 1.000 60.13353 85 GLY A N 1
ATOM 1342 C CA . GLY A 1 85 ? -1.13300 32.45100 -23.89300 1.000 59.81243 85 GLY A CA 1
ATOM 1343 C C . GLY A 1 85 ? -1.46600 31.02600 -24.26000 1.000 75.03531 85 GLY A C 1
ATOM 1344 O O . GLY A 1 85 ? -0.64800 30.29300 -24.82900 1.000 77.58562 85 GLY A O 1
ATOM 1348 N N . CYS A 1 86 ? -2.68200 30.62500 -23.88400 1.000 61.18628 86 CYS A N 1
ATOM 1349 C CA . CYS A 1 86 ? -3.23100 29.33300 -24.25700 1.000 62.12324 86 CYS A CA 1
ATOM 1350 C C . CYS A 1 86 ? -4.72600 29.47200 -24.49100 1.000 85.44446 86 CYS A C 1
ATOM 1351 O O . CYS A 1 86 ? -5.37000 28.48300 -24.88100 1.000 97.94859 86 CYS A O 1
ATOM 1358 N N . GLY A 1 87 ? -5.29800 30.68000 -24.28500 1.000 62.52592 87 GLY A N 1
ATOM 1359 C CA . GLY A 1 87 ? -6.68100 30.92300 -24.72100 1.000 83.70740 87 GLY A CA 1
ATOM 1360 C C . GLY A 1 87 ? -7.70100 30.33600 -23.75500 1.000 81.43082 87 GLY A C 1
ATOM 1361 O O . GLY A 1 87 ? -7.60200 30.53800 -22.55400 1.000 66.41586 87 GLY A O 1
ATOM 1365 N N . MET A 1 88 ? -8.70700 29.62400 -24.27500 1.000 108.39984 88 MET A N 1
ATOM 1366 C CA . MET A 1 88 ? -9.72200 29.00900 -23.41600 1.000 116.35606 88 MET A CA 1
ATOM 1367 C C . MET A 1 88 ? -10.13000 27.63900 -23.93900 1.000 118.42999 88 MET A C 1
ATOM 1368 O O . MET A 1 88 ? -9.28000 26.77100 -24.15600 1.000 120.75658 88 MET A O 1
ATOM 1382 N N . GLY A 1 89 ? -11.43000 27.45800 -24.16400 1.000 113.59783 89 GLY A N 1
ATOM 1383 C CA . GLY A 1 89 ? -12.00300 26.18800 -24.54000 1.000 108.26298 89 GLY A CA 1
ATOM 1384 C C . GLY A 1 89 ? -12.16400 25.32600 -23.31000 1.000 114.16369 89 GLY A C 1
ATOM 1385 O O . GLY A 1 89 ? -11.87800 25.76500 -22.19400 1.000 127.51003 89 GLY A O 1
ATOM 1389 N N . PRO A 1 90 ? -12.63400 24.08900 -23.47300 1.000 146.79918 90 PRO A N 1
ATOM 1390 C CA . PRO A 1 90 ? -12.67500 23.14800 -22.34200 1.000 146.81760 90 PRO A CA 1
ATOM 1391 C C . PRO A 1 90 ? -11.42500 22.28900 -22.19200 1.000 137.74020 90 PRO A C 1
ATOM 1392 O O . PRO A 1 90 ? -11.39700 21.42200 -21.30700 1.000 124.94656 90 PRO A O 1
ATOM 1403 N N . ALA A 1 91 ? -10.40100 22.51600 -23.03200 1.000 112.32399 91 ALA A N 1
ATOM 1404 C CA . ALA A 1 91 ? -9.09400 21.89100 -22.82200 1.000 112.68720 91 ALA A CA 1
ATOM 1405 C C . ALA A 1 91 ? -8.37800 22.51300 -21.62700 1.000 114.75586 91 ALA A C 1
ATOM 1406 O O . ALA A 1 91 ? -7.76900 21.79700 -20.81900 1.000 124.34649 91 ALA A O 1
ATOM 1413 N N . SER A 1 92 ? -8.47100 23.84800 -21.48600 1.000 118.94584 92 SER A N 1
ATOM 1414 C CA . SER A 1 92 ? -7.93100 24.62600 -20.36500 1.000 108.45248 92 SER A CA 1
ATOM 1415 C C . SER A 1 92 ? -8.69800 24.42900 -19.05500 1.000 101.03317 92 SER A C 1
ATOM 1416 O O . SER A 1 92 ? -8.35300 25.04700 -18.04000 1.000 66.66852 92 SER A O 1
ATOM 1424 N N . MET A 1 93 ? -9.72200 23.58600 -19.04800 1.000 98.78290 93 MET A N 1
ATOM 1425 C CA . MET A 1 93 ? -10.66500 23.50600 -17.94800 1.000 79.80957 93 MET A CA 1
ATOM 1426 C C . MET A 1 93 ? -10.80500 22.05300 -17.52400 1.000 77.03292 93 MET A C 1
ATOM 1427 O O . MET A 1 93 ? -11.09700 21.17900 -18.34900 1.000 91.28726 93 MET A O 1
ATOM 1441 N N . THR A 1 94 ? -10.58200 21.81100 -16.22600 1.000 73.12193 94 THR A N 1
ATOM 1442 C CA . THR A 1 94 ? -10.78400 20.48100 -15.66100 1.000 74.38260 94 THR A CA 1
ATOM 1443 C C . THR A 1 94 ? -12.20800 19.98100 -15.86100 1.000 70.99272 94 THR A C 1
ATOM 1444 O O . THR A 1 94 ? -12.42900 18.77300 -16.01600 1.000 80.67020 94 THR A O 1
ATOM 1455 N N . LEU A 1 95 ? -13.19100 20.87400 -15.77000 1.000 70.59004 95 LEU A N 1
ATOM 1456 C CA . LEU A 1 95 ? -14.59800 20.54300 -15.99000 1.000 80.88338 95 LEU A CA 1
ATOM 1457 C C . LEU A 1 95 ? -14.99800 20.98500 -17.40300 1.000 70.54267 95 LEU A C 1
ATOM 1458 O O . LEU A 1 95 ? -14.81700 22.15600 -17.76500 1.000 76.05386 95 LEU A O 1
ATOM 1474 N N . ASP A 1 96 ? -15.51400 20.05500 -18.20600 1.000 71.14537 96 ASP A N 1
ATOM 1475 C CA . ASP A 1 96 ? -15.87800 20.39000 -19.57400 1.000 71.39014 96 ASP A CA 1
ATOM 1476 C C . ASP A 1 96 ? -17.28800 20.97000 -19.61700 1.000 72.05601 96 ASP A C 1
ATOM 1477 O O . ASP A 1 96 ? -17.92400 21.20600 -18.59000 1.000 72.19023 96 ASP A O 1
ATOM 1486 N N . VAL A 1 97 ? -17.78800 21.29100 -20.79900 1.000 52.36681 97 VAL A N 1
ATOM 1487 C CA . VAL A 1 97 ? -19.11000 21.96000 -20.88800 1.000 60.05720 97 VAL A CA 1
ATOM 1488 C C . VAL A 1 97 ? -20.17300 21.06500 -20.23800 1.000 52.96161 97 VAL A C 1
ATOM 1489 O O . VAL A 1 97 ? -21.14900 21.61800 -19.71500 1.000 52.83265 97 VAL A O 1
ATOM 1502 N N . GLN A 1 98 ? -19.97700 19.74700 -20.24900 1.000 56.60942 98 GLN A N 1
ATOM 1503 C CA . GLN A 1 98 ? -20.97900 18.78400 -19.73300 1.000 45.94235 98 GLN A CA 1
ATOM 1504 C C . GLN A 1 98 ? -20.88700 18.72700 -18.20800 1.000 50.14549 98 GLN A C 1
ATOM 1505 O O . GLN A 1 98 ? -21.93200 18.64500 -17.57300 1.000 48.76374 98 GLN A O 1
ATOM 1519 N N . ALA A 1 99 ? -19.67800 18.72000 -17.65800 1.000 65.60260 99 ALA A N 1
ATOM 1520 C CA . ALA A 1 99 ? -19.44800 18.68700 -16.20200 1.000 40.38116 99 ALA A CA 1
ATOM 1521 C C . ALA A 1 99 ? -19.85900 20.03900 -15.64500 1.000 51.37195 99 ALA A C 1
ATOM 1522 O O . ALA A 1 99 ? -20.29200 20.07900 -14.49200 1.000 65.58155 99 ALA A O 1
ATOM 1529 N N . ARG A 1 100 ? -19.71600 21.10600 -16.42900 1.000 55.68826 100 ARG A N 1
ATOM 1530 C CA . ARG A 1 100 ? -20.17300 22.43100 -15.98700 1.000 49.25591 100 ARG A CA 1
ATOM 1531 C C . ARG A 1 100 ? -21.70300 22.50900 -15.95700 1.000 44.88433 100 ARG A C 1
ATOM 1532 O O . ARG A 1 100 ? -22.27700 23.25700 -15.15000 1.000 46.54769 100 ARG A O 1
ATOM 1553 N N . GLN A 1 101 ? -22.37600 21.71900 -16.79800 1.000 49.32960 101 GLN A N 1
ATOM 1554 C CA . GLN A 1 101 ? -23.83900 21.75000 -16.82300 1.000 50.19023 101 GLN A CA 1
ATOM 1555 C C . GLN A 1 101 ? -24.42600 21.03500 -15.61500 1.000 47.25040 101 GLN A C 1
ATOM 1556 O O . GLN A 1 101 ? -25.38100 21.50700 -14.98600 1.000 42.99989 101 GLN A O 1
ATOM 1570 N N . LEU A 1 102 ? -23.90000 19.86400 -15.29500 1.000 46.22133 102 LEU A N 1
ATOM 1571 C CA . LEU A 1 102 ? -24.23600 19.27000 -14.01100 1.000 35.15421 102 LEU A CA 1
ATOM 1572 C C . LEU A 1 102 ? -24.09700 20.28200 -12.87400 1.000 34.22779 102 LEU A C 1
ATOM 1573 O O . LEU A 1 102 ? -24.96000 20.38500 -11.98900 1.000 36.93074 102 LEU A O 1
ATOM 1589 N N . LEU A 1 103 ? -23.01300 21.05000 -12.87800 1.000 40.79963 103 LEU A N 1
ATOM 1590 C CA . LEU A 1 103 ? -22.78000 21.94200 -11.75400 1.000 42.93146 103 LEU A CA 1
ATOM 1591 C C . LEU A 1 103 ? -23.84600 23.03600 -11.68800 1.000 40.30483 103 LEU A C 1
ATOM 1592 O O . LEU A 1 103 ? -24.20500 23.47300 -10.58900 1.000 37.85454 103 LEU A O 1
ATOM 1608 N N . SER A 1 104 ? -24.42900 23.43800 -12.81900 1.000 40.44959 104 SER A N 1
ATOM 1609 C CA . SER A 1 104 ? -25.55500 24.37200 -12.74900 1.000 43.04200 104 SER A CA 1
ATOM 1610 C C . SER A 1 104 ? -26.74200 23.73700 -12.03900 1.000 44.37637 104 SER A C 1
ATOM 1611 O O . SER A 1 104 ? -27.38100 24.37000 -11.19500 1.000 44.49218 104 SER A O 1
ATOM 1619 N N . GLY A 1 105 ? -27.07100 22.48800 -12.38700 1.000 38.37039 105 GLY A N 1
ATOM 1620 C CA . GLY A 1 105 ? -28.16300 21.80400 -11.70100 1.000 39.79951 105 GLY A CA 1
ATOM 1621 C C . GLY A 1 105 ? -27.86900 21.51600 -10.24300 1.000 30.52208 105 GLY A C 1
ATOM 1622 O O . GLY A 1 105 ? -28.78100 21.51500 -9.40500 1.000 29.66408 105 GLY A O 1
ATOM 1626 N N . ILE A 1 106 ? -26.59500 21.28400 -9.90900 1.000 34.89103 106 ILE A N 1
ATOM 1627 C CA . ILE A 1 106 ? -26.23600 21.08200 -8.52200 1.000 28.54290 106 ILE A CA 1
ATOM 1628 C C . ILE A 1 106 ? -26.41900 22.37000 -7.74500 1.000 35.25160 106 ILE A C 1
ATOM 1629 O O . ILE A 1 106 ? -26.88900 22.37500 -6.59800 1.000 41.27863 106 ILE A O 1
ATOM 1645 N N . ASP A 1 107 ? -25.99600 23.47500 -8.34300 1.000 45.26069 107 ASP 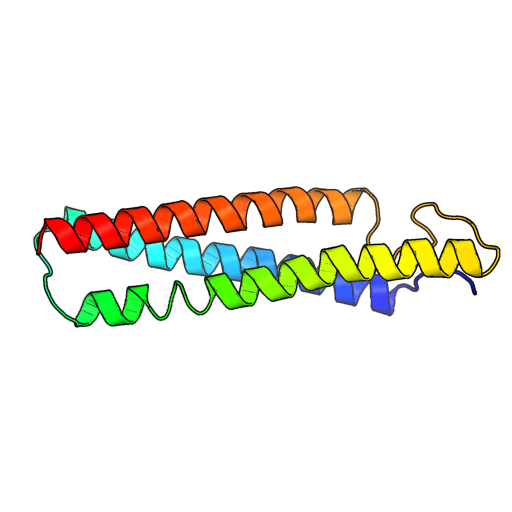A N 1
ATOM 1646 C CA . ASP A 1 107 ? -26.13700 24.79100 -7.72900 1.000 45.43703 107 ASP A CA 1
ATOM 1647 C C . ASP A 1 107 ? -27.60100 25.11500 -7.48500 1.000 36.69387 107 ASP A C 1
ATOM 1648 O O . ASP A 1 107 ? -27.99000 25.54900 -6.39200 1.000 47.87679 107 ASP A O 1
ATOM 1657 N N . GLN A 1 108 ? -28.42600 24.89400 -8.50800 1.000 37.11761 108 GLN A N 1
ATOM 1658 C CA . GLN A 1 108 ? -29.86600 25.09000 -8.37000 1.000 38.38618 108 GLN A CA 1
ATOM 1659 C C . GLN A 1 108 ? -30.44800 24.21700 -7.27400 1.000 38.54936 108 GLN A C 1
ATOM 1660 O O . GLN A 1 108 ? -31.29600 24.66300 -6.49400 1.000 38.96257 108 GLN A O 1
ATOM 1674 N N . GLN A 1 109 ? -30.02700 22.96100 -7.20200 1.000 30.83791 109 GLN A N 1
ATOM 1675 C CA . GLN A 1 109 ? -30.58600 22.04300 -6.18600 1.000 34.26727 109 GLN A CA 1
ATOM 1676 C C . GLN A 1 109 ? -30.14400 22.54300 -4.80900 1.000 33.01185 109 GLN A C 1
ATOM 1677 O O . GLN A 1 109 ? -30.87200 22.32100 -3.88500 1.000 37.11761 109 GLN A O 1
ATOM 1691 N N . GLN A 1 110 ? -28.96800 23.14500 -4.69600 1.000 40.21272 110 GLN A N 1
ATOM 1692 C CA . GLN A 1 110 ? -28.47300 23.66600 -3.40800 1.000 32.70655 110 GLN A CA 1
ATOM 1693 C C . GLN A 1 110 ? -29.45300 24.74700 -2.93600 1.000 28.08758 110 GLN A C 1
ATOM 1694 O O . GLN A 1 110 ? -29.75400 24.75200 -1.74400 1.000 33.97249 110 GLN A O 1
ATOM 1708 N N . ASN A 1 111 ? -29.95000 25.60200 -3.82300 1.000 33.65404 111 ASN A N 1
ATOM 1709 C CA . ASN A 1 111 ? -30.88400 26.62500 -3.36100 1.000 32.99606 111 ASN A CA 1
ATOM 1710 C C . ASN A 1 111 ? -32.24000 25.99500 -3.02500 1.000 33.14082 111 ASN A C 1
ATOM 1711 O O . ASN A 1 111 ? -32.79500 26.25500 -1.95900 1.000 38.72833 111 ASN A O 1
ATOM 1722 N N . ASN A 1 112 ? -32.73900 25.08000 -3.86000 1.000 40.13902 112 ASN A N 1
ATOM 1723 C CA . ASN A 1 112 ? -33.97900 24.37700 -3.51000 1.000 29.98254 112 ASN A CA 1
ATOM 1724 C C . ASN A 1 112 ? -33.95200 23.77700 -2.12400 1.000 31.70907 112 ASN A C 1
ATOM 1725 O O . ASN A 1 112 ? -34.94700 23.87700 -1.39500 1.000 27.89282 112 ASN A O 1
ATOM 1736 N N . LEU A 1 113 ? -32.83600 23.13300 -1.73300 1.000 29.22192 113 LEU A N 1
ATOM 1737 C CA . LEU A 1 113 ? -32.76100 22.45100 -0.44300 1.000 28.81924 113 LEU A CA 1
ATOM 1738 C C . LEU A 1 113 ? -32.74900 23.45700 0.69500 1.000 25.76098 113 LEU A C 1
ATOM 1739 O O . LEU A 1 113 ? -33.27400 23.21400 1.78900 1.000 32.53285 113 LEU A O 1
ATOM 1755 N N . LYS A 1 114 ? -32.17800 24.61000 0.43600 1.000 34.56467 114 LYS A N 1
ATOM 1756 C CA . LYS A 1 114 ? -32.12200 25.60500 1.46900 1.000 32.12227 114 LYS A CA 1
ATOM 1757 C C . LYS A 1 114 ? -33.48900 26.21200 1.67700 1.000 32.65655 114 LYS A C 1
ATOM 1758 O O . LYS A 1 114 ? -33.92000 26.43100 2.81700 1.000 32.42494 114 LYS A O 1
ATOM 1777 N N . ARG A 1 115 ? -34.17400 26.52100 0.59000 1.000 31.66432 115 ARG A N 1
ATOM 1778 C CA . ARG A 1 115 ? -35.53800 27.01800 0.72500 1.000 29.40089 115 ARG A CA 1
ATOM 1779 C C . ARG A 1 115 ? -36.38300 26.01200 1.48400 1.000 29.73251 115 ARG A C 1
ATOM 1780 O O . ARG A 1 115 ? -37.23300 26.37800 2.30500 1.000 31.96962 115 ARG A O 1
ATOM 1801 N N . ALA A 1 116 ? -36.15300 24.72600 1.23400 1.000 29.46143 116 ALA A N 1
ATOM 1802 C CA . ALA A 1 116 ? -37.01000 23.73100 1.86200 1.000 22.14739 116 ALA A CA 1
ATOM 1803 C C . ALA A 1 116 ? -36.70500 23.57900 3.33000 1.000 22.09475 116 ALA A C 1
ATOM 1804 O O . ALA A 1 116 ? -37.62000 23.46900 4.15300 1.000 21.47363 116 ALA A O 1
ATOM 1811 N N . ILE A 1 117 ? -35.44100 23.60600 3.71300 1.000 28.51921 117 ILE A N 1
ATOM 1812 C CA . ILE A 1 117 ? -35.17500 23.38500 5.11700 1.000 24.18448 117 ILE A CA 1
ATOM 1813 C C . ILE A 1 117 ? -35.61800 24.60900 5.89200 1.000 31.64590 117 ILE A C 1
ATOM 1814 O O . ILE A 1 117 ? -36.05300 24.51400 7.03600 1.000 35.46215 117 ILE A O 1
ATOM 1830 N N . GLU A 1 118 ? -35.58400 25.76900 5.26100 1.000 31.72486 118 GLU A N 1
ATOM 1831 C CA . GLU A 1 118 ? -36.10500 26.95300 5.91800 1.000 32.76445 118 GLU A CA 1
ATOM 1832 C C . GLU A 1 118 ? -37.61900 26.86300 6.05600 1.000 28.85346 118 GLU A C 1
ATOM 1833 O O . GLU A 1 118 ? -38.17500 27.14600 7.11100 1.000 37.06760 118 GLU A O 1
ATOM 1845 N N . ALA A 1 119 ? -38.30900 26.49200 5.00100 1.000 32.75656 119 ALA A N 1
ATOM 1846 C CA . ALA A 1 119 ? -39.75000 26.34800 5.14900 1.000 30.11414 119 ALA A CA 1
ATOM 1847 C C . ALA A 1 119 ? -40.07500 25.44400 6.31400 1.000 29.22719 119 ALA A C 1
ATOM 1848 O O . ALA A 1 119 ? -41.02000 25.69200 7.05900 1.000 32.80130 119 ALA A O 1
ATOM 1855 N N . ILE A 1 120 ? -39.32000 24.36000 6.45800 1.000 32.62496 120 ILE A N 1
ATOM 1856 C CA . ILE A 1 120 ? -39.60000 23.38300 7.49800 1.000 25.72677 120 ILE A CA 1
ATOM 1857 C C . ILE A 1 120 ? -39.33600 23.99300 8.85600 1.000 25.00826 120 ILE A C 1
ATOM 1858 O O . ILE A 1 120 ? -40.12600 23.87500 9.80000 1.000 31.32744 120 ILE A O 1
ATOM 1874 N N . LYS A 1 121 ? -38.20600 24.67800 8.97900 1.000 35.38056 121 LYS A N 1
ATOM 1875 C CA . LYS A 1 121 ? -37.89900 25.35000 10.22200 1.000 37.65715 121 LYS A CA 1
ATOM 1876 C C . LYS A 1 121 ? -39.00300 26.31700 10.61000 1.000 42.88935 121 LYS A C 1
ATOM 1877 O O . LYS A 1 121 ? -39.43300 26.34300 11.76500 1.000 43.12886 121 LYS A O 1
ATOM 1896 N N . HIS A 1 122 ? -39.47100 27.13600 9.66400 1.000 34.12514 122 HIS A N 1
ATOM 1897 C CA . HIS A 1 122 ? -40.50000 28.12400 10.02600 1.000 39.09153 122 HIS A CA 1
ATOM 1898 C C . HIS A 1 122 ? -41.79900 27.41600 10.36500 1.000 30.63525 122 HIS A C 1
ATOM 1899 O O . HIS A 1 122 ? -42.53100 27.82700 11.25200 1.000 37.85980 122 HIS A O 1
ATOM 1913 N N . LEU A 1 123 ? -42.11200 26.33500 9.66700 1.000 31.68538 123 LEU A N 1
ATOM 1914 C CA . LEU A 1 123 ? -43.30700 25.59400 10.06100 1.000 29.60092 123 LEU A CA 1
ATOM 1915 C C . LEU A 1 123 ? -43.22300 25.15200 11.50800 1.000 36.78336 123 LEU A C 1
ATOM 1916 O O . LEU A 1 123 ? -44.12100 25.41600 12.30800 1.000 42.72354 123 LEU A O 1
ATOM 1932 N N . LEU A 1 124 ? -42.15100 24.45200 11.86600 1.000 41.84449 124 LEU A N 1
ATOM 1933 C CA . LEU A 1 124 ? -42.04200 23.95600 13.22800 1.000 41.02597 124 LEU A CA 1
ATOM 1934 C C . LEU A 1 124 ? -42.04200 25.10800 14.21000 1.000 37.84138 124 LEU A C 1
ATOM 1935 O O . LEU A 1 124 ? -42.67300 25.03800 15.27500 1.000 47.28198 124 LEU A O 1
ATOM 1951 N N . GLN A 1 125 ? -41.41400 26.21900 13.83400 1.000 49.66911 125 GLN A N 1
ATOM 1952 C CA . GLN A 1 125 ? -41.42500 27.39800 14.69900 1.000 41.15493 125 GLN A CA 1
ATOM 1953 C C . GLN A 1 125 ? -42.84000 27.88100 15.00300 1.000 45.93445 125 GLN A C 1
ATOM 1954 O O . GLN A 1 125 ? -43.16600 28.15900 16.16300 1.000 59.14920 125 GLN A O 1
ATOM 1968 N N . LEU A 1 126 ? -43.68600 28.02500 13.97100 1.000 52.07203 126 LEU A N 1
ATOM 1969 C CA . LEU A 1 126 ? -45.08100 28.41500 14.19900 1.000 38.50198 126 LEU A CA 1
ATOM 1970 C C . LEU A 1 126 ? -45.82100 27.35600 15.01900 1.000 41.31285 126 LEU A C 1
ATOM 1971 O O . LEU A 1 126 ? -46.34900 27.62700 16.10700 1.000 61.88374 126 LEU A O 1
ATOM 1987 N N . THR A 1 127 ? -45.89300 26.13700 14.48500 1.000 45.88708 127 THR A N 1
ATOM 1988 C CA . THR A 1 127 ? -46.50300 25.00900 15.19100 1.000 51.60092 127 THR A CA 1
ATOM 1989 C C . THR A 1 127 ? -46.05300 24.95500 16.66300 1.000 42.20243 127 THR A C 1
ATOM 1990 O O . THR A 1 127 ? -46.78600 24.44400 17.51500 1.000 51.71673 127 THR A O 1
ATOM 2001 N N . CYS A 1 128 ? -44.89500 25.53600 16.99800 1.000 62.62593 128 CYS A N 1
ATOM 2002 C CA . CYS A 1 128 ? -44.38800 25.51400 18.37500 1.000 56.83576 128 CYS A CA 1
ATOM 2003 C C . CYS A 1 128 ? -43.86400 26.88900 18.83800 1.000 49.51120 128 CYS A C 1
ATOM 2004 O O . CYS A 1 128 ? -44.47000 27.54400 19.67000 1.000 62.16535 128 CYS A O 1
#

B-factor: mean 58.58, std 32.22, range [16.07, 200.3]

Organism: Human immunodeficiency virus type 1 group M subtype B (isolate MFA) (NCBI:txid11704)

Secondary structure (DSSP, 8-state):
-----HHHHHHHHHHHHHHHHHHHHHHHHHHHHHHHHHHS---SHHHHHHHHHHHHHHHHHHHHHHHHHHHHHHHHHHHHHHT---TTTS-SS-HHHHHHHHHHHHHHHHHHHHHHHHHHHHHHH-

Radius of gyration: 19.02 Å; Cα contacts (8 Å, |Δi|>4): 83; chains: 1; bounding box: 49×23×46 Å

Nearest PDB structures (foldseek):
  4clv-assembly1_B  TM=3.573E-01  e=8.159E-01  Cupriavidus metallidurans
  5sxb-assembly1_B  TM=5.142E-01  e=4.970E+00  Homo sapiens
  3lhp-assembly1_S  TM=3.581E-01  e=5.991E+00  synthetic construct
  6nct-assembly1_B  TM=3.263E-01  e=4.387E+00  Homo sapiens

InterPro domains:
  IPR000328 Retroviral envelope protein GP41-like [PF00517] (528-717)
  IPR000328 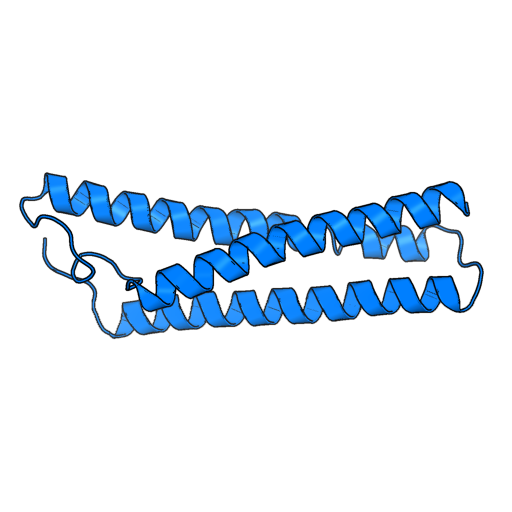Retroviral envelope protein GP41-like [cd09909] (537-663)
  IPR000777 Human immunodeficiency virus 1, envelope glycoprotein Gp120 [PF00516] (34-509)
  IPR036377 Gp120 core superfamily [G3DSA:2.170.40.20] (40-160)
  IPR036377 Gp120 core superfamily [G3DSA:2.170.40.20] (161-510)
  IPR036377 Gp120 core superfamily [SSF56502] (83-490)
  IPR037527 Envelope glycoprotein Gp160 [MF_04083] (5-853)

Solvent-accessible surface area: 7943 Å² total; per-residue (Å²): 120,55,71,40,63,145,104,113,44,63,122,11,153,126,84,0,49,26,0,46,94,100,4,47,67,4,60,130,98,7,71,50,4,76,77,79,30,113,176,33,144,74,68,23,75,118,9,72,125,93,2,36,70,7,28,131,57,0,66,87,6,104,130,43,3,29,56,15,97,106,154,17,77,78,43,86,67,112,11,50,84,59,67,57,38,97,41,72,62,18,22,18,11,48,88,126,17,73,134,66,9,75,43,5,34,97,47,8,67,56,3,64,142,38,0,40,61,18,45,96,88,4,95,146,64,78

Sequence (126 aa):
CGAASMTKTVQARQKLSGIVQKQNNLLRKIEAIQHLLQRGLICGPQLLHQIAEEIERRELNNQEQEIGSLKQRAQVEKTMSAASGCGMGPASMTLDVQARQLLSGIDQQQNNLKRAIEAIKHLLQLTC